Protein AF-A0A9E6PRY3-F1 (afdb_monomer_lite)

Foldseek 3Di:
DDPDPDDQQPLVVLLVVLVVCQPVAQVVSLVCQCQDDSVPDDHHSQPDLVSSLVSLVVSLVVCVVVVVPPPSSNVRSVVNNVVSVVVVVVVVVVCCVVPPDPPPPDDPPPPD

pLDDT: mean 85.56, std 16.73, range [36.19, 97.88]

Sequence (112 aa):
MSAAPSPGPDFETFYQRLLELAGAGSPAILRFISAYRSNGEGQPDYRSLNEQLKVVGQILARFKEEGLAGSAQEREMREAMNRLFGAGLFINRYLHEVFQPLADDSWENADW

Radius of gyration: 20.14 Å; chains: 1; bounding box: 61×36×50 Å

Structure (mmCIF, N/CA/C/O backbone):
data_AF-A0A9E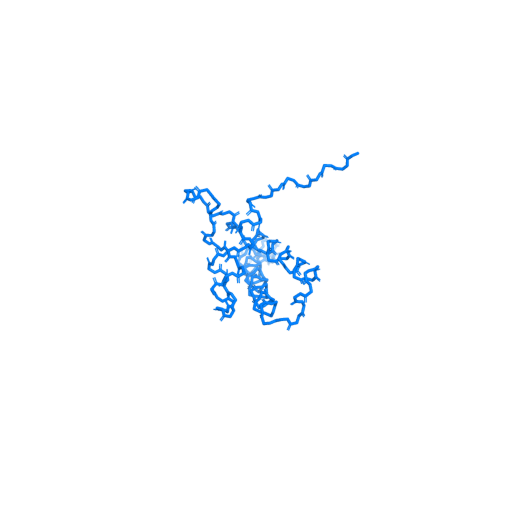6PRY3-F1
#
_entry.id   AF-A0A9E6PRY3-F1
#
loop_
_atom_site.group_PDB
_atom_site.id
_atom_site.type_symbol
_atom_site.label_atom_id
_atom_site.label_alt_id
_atom_site.label_comp_id
_atom_site.label_asym_id
_atom_site.label_entity_id
_atom_site.label_seq_id
_atom_site.pdbx_PDB_ins_code
_atom_site.Cartn_x
_atom_site.Cartn_y
_atom_site.Cartn_z
_atom_site.occupancy
_atom_site.B_iso_or_equiv
_atom_site.auth_seq_id
_atom_site.auth_comp_id
_atom_site.auth_asym_id
_atom_site.auth_atom_id
_atom_site.pdbx_PDB_model_num
ATOM 1 N N . MET A 1 1 ? -11.187 27.719 -11.494 1.00 36.19 1 MET A N 1
ATOM 2 C CA . MET A 1 1 ? -11.809 26.508 -10.917 1.00 36.19 1 MET A CA 1
ATOM 3 C C . MET A 1 1 ? -10.850 25.362 -11.183 1.00 36.19 1 MET A C 1
ATOM 5 O O . MET A 1 1 ? -10.731 24.954 -12.330 1.00 36.19 1 MET A O 1
ATOM 9 N N . SER A 1 2 ? -10.067 24.947 -10.186 1.00 38.00 2 SER A N 1
ATOM 10 C CA . SER A 1 2 ? -9.148 23.814 -10.349 1.00 38.00 2 SER A CA 1
ATOM 11 C C . SER A 1 2 ? -9.973 22.543 -10.498 1.00 38.00 2 SER A C 1
ATOM 13 O O . SER A 1 2 ? -10.799 22.252 -9.636 1.00 38.00 2 SER A O 1
ATOM 15 N N . ALA A 1 3 ? -9.788 21.821 -11.602 1.00 42.72 3 ALA A N 1
ATOM 16 C CA . ALA A 1 3 ? -10.383 20.507 -11.780 1.00 42.72 3 ALA A CA 1
ATOM 17 C C . ALA A 1 3 ? -9.884 19.604 -10.644 1.00 42.72 3 ALA A C 1
ATOM 19 O O . ALA A 1 3 ? -8.676 19.406 -10.496 1.00 42.72 3 ALA A O 1
ATOM 20 N N . ALA A 1 4 ? -10.805 19.109 -9.815 1.00 45.59 4 ALA A N 1
ATOM 21 C CA . ALA A 1 4 ? -10.486 18.063 -8.857 1.00 45.59 4 ALA A CA 1
ATOM 22 C C . ALA A 1 4 ? -9.876 16.885 -9.639 1.00 45.59 4 ALA A C 1
ATOM 24 O O . ALA A 1 4 ? -10.398 16.550 -10.709 1.00 45.59 4 ALA A O 1
ATOM 25 N N . PRO A 1 5 ? -8.759 16.295 -9.179 1.00 50.66 5 PRO A N 1
ATOM 26 C CA . PRO A 1 5 ? -8.174 15.151 -9.858 1.00 50.66 5 PRO A CA 1
ATOM 27 C C . PRO A 1 5 ? -9.252 14.074 -9.987 1.00 50.66 5 PRO A C 1
ATOM 29 O O . PRO A 1 5 ? -9.911 13.747 -9.002 1.00 50.66 5 PRO A O 1
ATOM 32 N N . SER A 1 6 ? -9.456 13.595 -11.219 1.00 45.91 6 SER A N 1
ATOM 33 C CA . SER A 1 6 ? -10.390 12.517 -11.554 1.00 45.91 6 SER A CA 1
ATOM 34 C C . SER A 1 6 ? -10.308 11.438 -10.471 1.00 45.91 6 SER A C 1
ATOM 36 O O . SER A 1 6 ? -9.186 11.010 -10.165 1.00 45.91 6 SER A O 1
ATOM 38 N N . PRO A 1 7 ? -11.435 11.059 -9.831 1.00 48.94 7 PRO A N 1
ATOM 39 C CA . PRO A 1 7 ? -11.386 10.017 -8.830 1.00 48.94 7 PRO A CA 1
ATOM 40 C C . PRO A 1 7 ? -10.851 8.799 -9.564 1.00 48.94 7 PRO A C 1
ATOM 42 O O . PRO A 1 7 ? -11.362 8.415 -10.618 1.00 48.94 7 PRO A O 1
ATOM 45 N N . GLY A 1 8 ? -9.751 8.257 -9.056 1.00 55.47 8 GLY A N 1
ATOM 46 C CA . GLY A 1 8 ? -9.275 6.967 -9.511 1.00 55.47 8 GLY A CA 1
ATOM 47 C C . GLY A 1 8 ? -10.364 5.894 -9.331 1.00 55.47 8 GLY A C 1
ATOM 48 O O . GLY A 1 8 ? -11.487 6.208 -8.929 1.00 55.47 8 GLY A O 1
ATOM 49 N N . PRO A 1 9 ? -10.043 4.617 -9.587 1.00 64.19 9 PRO A N 1
ATOM 50 C CA . PRO A 1 9 ? -10.867 3.489 -9.124 1.00 64.19 9 PRO A CA 1
ATOM 51 C C . PRO A 1 9 ? -11.467 3.773 -7.741 1.00 64.19 9 PRO A C 1
ATOM 53 O O . PRO A 1 9 ? -10.759 4.367 -6.927 1.00 64.19 9 PRO A O 1
ATOM 56 N N . ASP A 1 10 ? -12.738 3.405 -7.508 1.00 84.81 10 ASP A N 1
ATOM 57 C CA . ASP A 1 10 ? -13.527 3.813 -6.330 1.00 84.81 10 ASP A CA 1
ATOM 58 C C . ASP A 1 10 ? -12.735 3.647 -5.027 1.00 84.81 10 ASP A C 1
ATOM 60 O O . ASP A 1 10 ? -12.664 2.567 -4.426 1.00 84.81 10 ASP A O 1
ATOM 64 N N . PHE A 1 11 ? -12.091 4.749 -4.637 1.00 89.06 11 PHE A N 1
ATOM 65 C CA . PHE A 1 11 ? -11.098 4.752 -3.581 1.00 89.06 11 PHE A CA 1
ATOM 66 C C . PHE A 1 11 ? -11.770 4.534 -2.236 1.00 89.06 11 PHE A C 1
ATOM 68 O O . PHE A 1 11 ? -11.157 3.938 -1.360 1.00 89.06 11 PHE A O 1
ATOM 75 N N . GLU A 1 12 ? -13.021 4.969 -2.077 1.00 91.88 12 GLU A N 1
ATOM 76 C CA . GLU A 1 12 ? -13.755 4.771 -0.835 1.00 91.88 12 GLU A CA 1
ATOM 77 C C . GLU A 1 12 ? -14.035 3.287 -0.621 1.00 91.88 12 GLU A C 1
ATOM 79 O O . GLU A 1 12 ? -13.658 2.738 0.411 1.00 91.88 12 GLU A O 1
ATOM 84 N N . THR A 1 13 ? -14.595 2.599 -1.620 1.00 92.00 13 THR A N 1
ATOM 85 C CA . THR A 1 13 ? -14.841 1.151 -1.519 1.00 92.00 13 THR A CA 1
ATOM 86 C C . THR A 1 13 ? -13.544 0.368 -1.321 1.00 92.00 13 THR A C 1
ATOM 88 O O . THR A 1 13 ? -13.487 -0.553 -0.502 1.00 92.00 13 THR A O 1
ATOM 91 N N . PHE A 1 14 ? -12.485 0.746 -2.039 1.00 94.38 14 PHE A N 1
ATOM 92 C CA . PHE A 1 14 ? -11.158 0.166 -1.857 1.00 94.38 14 PHE A CA 1
ATOM 93 C C . PHE A 1 14 ? -10.646 0.363 -0.425 1.00 94.38 14 PHE A C 1
ATOM 95 O O . PHE A 1 14 ? -10.191 -0.593 0.204 1.00 94.38 14 PHE A O 1
ATOM 102 N N . TYR A 1 15 ? -10.742 1.588 0.092 1.00 95.19 15 TYR A N 1
ATOM 103 C CA . TYR A 1 15 ? -10.271 1.969 1.416 1.00 95.19 15 TYR A CA 1
ATOM 104 C C . TYR A 1 15 ? -11.017 1.216 2.517 1.00 95.19 15 TYR A C 1
ATOM 106 O O . TYR A 1 15 ? -10.377 0.644 3.395 1.00 95.19 15 TYR A O 1
ATOM 114 N N . GLN A 1 16 ? -12.346 1.127 2.432 1.00 94.12 16 GLN A N 1
ATOM 115 C CA . GLN A 1 16 ? -13.153 0.381 3.400 1.00 94.12 16 GLN A CA 1
ATOM 116 C C . GLN A 1 16 ? -12.756 -1.100 3.446 1.00 94.12 16 GLN A C 1
ATOM 118 O O . GLN A 1 16 ? -12.490 -1.634 4.519 1.00 94.12 16 GLN A O 1
ATOM 123 N N . ARG A 1 17 ? -12.596 -1.750 2.286 1.00 95.00 17 ARG A N 1
ATOM 124 C CA . ARG A 1 17 ? -12.124 -3.148 2.217 1.00 95.00 17 ARG A CA 1
ATOM 125 C C . ARG A 1 17 ? -10.695 -3.318 2.727 1.00 95.00 17 ARG A C 1
ATOM 127 O O . ARG A 1 17 ? -10.350 -4.350 3.288 1.00 95.00 17 ARG A O 1
ATOM 134 N N . LEU A 1 18 ? -9.846 -2.313 2.537 1.00 95.81 18 LEU A N 1
ATOM 135 C CA . LEU A 1 18 ? -8.484 -2.326 3.055 1.00 95.81 18 LEU A CA 1
ATOM 136 C C . LEU A 1 18 ? -8.449 -2.228 4.587 1.00 95.81 18 LEU A C 1
ATOM 138 O O . LEU A 1 18 ? -7.588 -2.849 5.212 1.00 95.81 18 LEU A O 1
ATOM 142 N N . LEU A 1 19 ? -9.373 -1.486 5.203 1.00 94.38 19 LEU A N 1
ATOM 143 C CA . LEU A 1 19 ? -9.492 -1.412 6.663 1.00 94.38 19 LEU A CA 1
ATOM 144 C C . LEU A 1 19 ? -9.856 -2.766 7.292 1.00 94.38 19 LEU A C 1
ATOM 146 O O . LEU A 1 19 ? -9.426 -3.046 8.409 1.00 94.38 19 LEU A O 1
ATOM 150 N N . GLU A 1 20 ? -10.566 -3.636 6.569 1.00 95.31 20 GLU A N 1
ATOM 151 C CA . GLU A 1 20 ? -10.880 -5.003 7.019 1.00 95.31 20 GLU A CA 1
ATOM 152 C C . GLU A 1 20 ? -9.627 -5.884 7.176 1.00 95.31 20 GLU A C 1
ATOM 154 O O . GLU A 1 20 ? -9.667 -6.899 7.869 1.00 95.31 20 GLU A O 1
ATOM 159 N N . LEU A 1 21 ? -8.493 -5.497 6.578 1.00 95.00 21 LEU A N 1
ATOM 160 C CA . LEU A 1 21 ? -7.220 -6.219 6.678 1.00 95.00 21 LEU A CA 1
ATOM 161 C C . LEU A 1 21 ? -6.414 -5.863 7.931 1.00 95.00 21 LEU A C 1
ATOM 163 O O . LEU A 1 21 ? -5.219 -6.159 7.987 1.00 95.00 21 LEU A O 1
ATOM 167 N N . ALA A 1 22 ? -7.021 -5.213 8.923 1.00 92.06 22 ALA A N 1
ATOM 168 C CA . ALA A 1 22 ? -6.275 -4.784 10.089 1.00 92.06 22 ALA A CA 1
ATOM 169 C C . ALA A 1 22 ? -5.683 -5.934 10.901 1.00 92.06 22 ALA A C 1
ATOM 171 O O . ALA A 1 22 ? -6.386 -6.858 11.304 1.00 92.06 22 ALA A O 1
ATOM 172 N N . GLY A 1 23 ? -4.367 -5.873 11.135 1.00 93.44 23 GLY A N 1
ATOM 173 C CA . GLY A 1 23 ? -3.625 -6.943 11.801 1.00 93.44 23 GLY A CA 1
ATOM 174 C C . GLY A 1 23 ? -3.226 -8.100 10.878 1.00 93.44 23 GLY A C 1
ATOM 175 O O . GLY A 1 23 ? -2.630 -9.071 11.346 1.00 93.44 23 GLY A O 1
ATOM 176 N N . ALA A 1 24 ? -3.553 -8.042 9.581 1.00 94.38 24 ALA A N 1
ATOM 177 C CA . ALA A 1 24 ? -3.188 -9.083 8.616 1.00 94.38 24 ALA A CA 1
ATOM 178 C C . ALA A 1 24 ? -1.727 -8.968 8.142 1.00 94.38 24 ALA A C 1
ATOM 180 O O . ALA A 1 24 ? -1.189 -9.903 7.536 1.00 94.38 24 ALA A O 1
ATOM 181 N N . GLY A 1 25 ? -1.076 -7.833 8.412 1.00 95.31 25 GLY A N 1
ATOM 182 C CA . GLY A 1 25 ? 0.318 -7.585 8.083 1.00 95.31 25 GLY A CA 1
ATOM 183 C C . GLY A 1 25 ? 0.553 -7.118 6.646 1.00 95.31 25 GL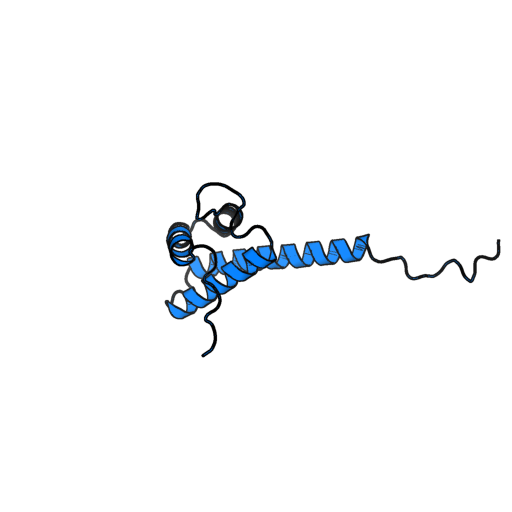Y A C 1
ATOM 184 O O . GLY A 1 25 ? 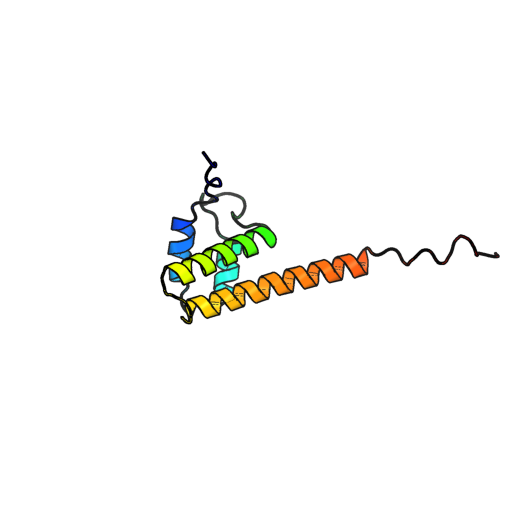-0.238 -7.325 5.718 1.00 95.31 25 GLY A O 1
ATOM 185 N N . SER A 1 26 ? 1.730 -6.524 6.436 1.00 95.88 26 SER A N 1
ATOM 186 C CA . SER A 1 26 ? 2.123 -5.931 5.153 1.00 95.88 26 SER A CA 1
ATOM 187 C C . SER A 1 26 ? 2.051 -6.869 3.926 1.00 95.88 26 SER A C 1
ATOM 189 O O . SER A 1 26 ? 1.655 -6.389 2.862 1.00 95.88 26 SER A O 1
ATOM 191 N N . PRO A 1 27 ? 2.345 -8.190 3.991 1.00 96.31 27 PRO A N 1
ATOM 192 C CA . PRO A 1 27 ? 2.177 -9.078 2.833 1.00 96.31 27 PRO A CA 1
ATOM 193 C C . PRO A 1 27 ? 0.726 -9.215 2.350 1.00 96.31 27 PRO A C 1
ATOM 195 O O . PRO A 1 27 ? 0.491 -9.307 1.143 1.00 96.31 27 PRO A O 1
ATOM 198 N N . ALA A 1 28 ? -0.240 -9.252 3.274 1.00 97.06 28 ALA A N 1
ATOM 199 C CA . ALA A 1 28 ? -1.655 -9.390 2.938 1.00 97.06 28 ALA A CA 1
ATOM 200 C C . ALA A 1 28 ? -2.179 -8.106 2.284 1.00 97.06 28 ALA A C 1
ATOM 202 O O . ALA A 1 28 ? -2.822 -8.168 1.236 1.00 97.06 28 ALA A O 1
ATOM 203 N N . ILE A 1 29 ? -1.794 -6.952 2.836 1.00 97.12 29 ILE A N 1
ATOM 204 C CA . ILE A 1 29 ? -2.088 -5.625 2.281 1.00 97.12 29 ILE A CA 1
ATOM 205 C C . ILE A 1 29 ? -1.573 -5.512 0.840 1.00 97.12 29 ILE A C 1
ATOM 207 O O . ILE A 1 29 ? -2.328 -5.166 -0.064 1.00 97.12 29 ILE A O 1
ATOM 211 N N . LEU A 1 30 ? -0.308 -5.861 0.586 1.00 97.31 30 LEU A N 1
ATOM 212 C CA . LEU A 1 30 ? 0.270 -5.774 -0.762 1.00 97.31 30 LEU A CA 1
ATOM 213 C C . LEU A 1 30 ? -0.416 -6.709 -1.766 1.00 97.31 30 LEU A C 1
ATOM 215 O O . LEU A 1 30 ? -0.638 -6.339 -2.923 1.00 97.31 30 LEU A O 1
ATOM 219 N N . ARG A 1 31 ? -0.788 -7.917 -1.328 1.00 97.19 31 ARG A N 1
ATOM 220 C CA . ARG A 1 31 ? -1.558 -8.853 -2.155 1.00 97.19 31 ARG A CA 1
ATOM 221 C C . ARG A 1 31 ? -2.935 -8.292 -2.494 1.00 97.19 31 ARG A C 1
ATOM 223 O O . ARG A 1 31 ? -3.357 -8.400 -3.640 1.00 97.19 31 ARG A O 1
ATOM 230 N N . PHE A 1 32 ? -3.614 -7.686 -1.525 1.00 96.62 32 PHE A N 1
ATOM 231 C CA . PHE A 1 32 ? -4.898 -7.037 -1.758 1.00 96.62 32 PHE A CA 1
ATOM 232 C C . PHE A 1 32 ? -4.770 -5.908 -2.781 1.00 96.62 32 PHE A C 1
ATOM 234 O O . PHE A 1 32 ? -5.479 -5.926 -3.781 1.00 96.62 32 PHE A O 1
ATOM 241 N N . ILE A 1 33 ? -3.816 -4.990 -2.597 1.00 96.12 33 ILE A N 1
ATOM 242 C CA . ILE A 1 33 ? -3.617 -3.848 -3.501 1.00 96.12 33 ILE A CA 1
ATOM 243 C C . ILE A 1 33 ? -3.331 -4.322 -4.933 1.00 96.12 33 ILE A C 1
ATOM 245 O O . ILE A 1 33 ? -3.961 -3.852 -5.876 1.00 96.12 33 ILE A O 1
ATOM 249 N N . SER A 1 34 ? -2.412 -5.277 -5.101 1.00 95.56 34 SER A N 1
ATOM 250 C CA . SER A 1 34 ? -2.022 -5.787 -6.427 1.00 95.56 34 SER A CA 1
ATOM 251 C C . SER A 1 34 ? -3.115 -6.595 -7.136 1.00 95.56 34 SER A C 1
ATOM 253 O O . SER A 1 34 ? -3.087 -6.710 -8.360 1.00 95.56 34 SER A O 1
ATOM 255 N N . ALA A 1 35 ? -4.077 -7.149 -6.392 1.00 95.00 35 ALA A N 1
ATOM 256 C CA . ALA A 1 35 ? -5.182 -7.935 -6.935 1.00 95.00 35 ALA A CA 1
ATOM 257 C C . ALA A 1 35 ? -6.515 -7.169 -6.996 1.00 95.00 35 ALA A C 1
ATOM 259 O O . ALA A 1 35 ? -7.491 -7.712 -7.525 1.00 95.00 35 ALA A O 1
ATOM 260 N N . TYR A 1 36 ? -6.578 -5.952 -6.448 1.00 94.75 36 TYR A N 1
ATOM 261 C CA . TYR A 1 36 ? -7.817 -5.194 -6.336 1.00 94.75 36 TYR A CA 1
ATOM 262 C C . TYR A 1 36 ? -8.386 -4.842 -7.714 1.00 94.75 36 TYR A C 1
ATOM 264 O O . TYR A 1 36 ? -7.672 -4.367 -8.599 1.00 94.75 36 TYR A O 1
ATOM 272 N N . ARG A 1 37 ? -9.688 -5.089 -7.874 1.00 92.06 37 ARG A N 1
ATOM 273 C CA . ARG A 1 37 ? -10.477 -4.781 -9.070 1.00 92.06 37 ARG A CA 1
ATOM 274 C C . ARG A 1 37 ? -11.808 -4.195 -8.623 1.00 92.06 37 ARG A C 1
ATOM 276 O O . ARG A 1 37 ? -12.625 -4.921 -8.053 1.00 92.06 37 ARG A O 1
ATOM 283 N N . SER A 1 38 ? -12.033 -2.915 -8.889 1.00 86.62 38 SER A N 1
ATOM 284 C CA . SER A 1 38 ? -13.308 -2.245 -8.597 1.00 86.62 38 SER A CA 1
ATOM 285 C C . SER A 1 38 ? -14.472 -2.867 -9.374 1.00 86.62 38 SER A C 1
ATOM 287 O O . SER A 1 38 ? -15.534 -3.09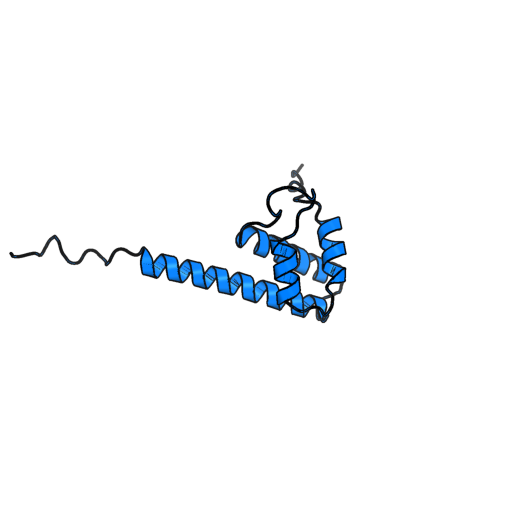7 -8.803 1.00 86.62 38 SER A O 1
ATOM 289 N N . ASN A 1 39 ? -14.247 -3.238 -10.637 1.00 79.19 39 ASN A N 1
ATOM 290 C CA . ASN A 1 39 ? -15.297 -3.732 -11.535 1.00 79.19 39 ASN A CA 1
ATOM 291 C C . ASN A 1 39 ? -15.405 -5.268 -11.616 1.00 79.19 39 ASN A C 1
ATOM 293 O O . ASN A 1 39 ? -16.131 -5.782 -12.461 1.00 79.19 39 ASN A O 1
ATOM 297 N N . GLY A 1 40 ? -14.698 -6.016 -10.758 1.00 70.94 40 GLY A N 1
ATOM 298 C CA . GLY A 1 40 ? -14.757 -7.487 -10.682 1.00 70.94 40 GLY A CA 1
ATOM 299 C C . GLY A 1 40 ? -14.094 -8.242 -11.846 1.00 70.94 40 GLY A C 1
ATOM 300 O O . GLY A 1 40 ? -13.435 -9.254 -11.615 1.00 70.94 40 GLY A O 1
ATOM 301 N N . GLU A 1 41 ? -14.183 -7.725 -13.070 1.00 76.50 41 GLU A N 1
ATOM 302 C CA . GLU A 1 41 ? -13.564 -8.273 -14.278 1.00 76.50 41 GLU A CA 1
ATOM 303 C C . GLU A 1 41 ? -12.454 -7.347 -14.806 1.00 76.50 41 GLU A C 1
ATOM 305 O O . GLU A 1 41 ? -12.538 -6.124 -14.704 1.00 76.50 41 GLU A O 1
ATOM 310 N N . GLY A 1 42 ? -11.398 -7.931 -15.384 1.00 81.62 42 GLY A N 1
ATOM 311 C CA . GLY A 1 42 ? -10.322 -7.188 -16.050 1.00 81.62 42 GLY A CA 1
ATOM 312 C C . GLY A 1 42 ? -9.009 -7.059 -15.268 1.00 81.62 42 GLY A C 1
ATOM 313 O O . GLY A 1 42 ? -8.684 -7.853 -14.377 1.00 81.62 42 GLY A O 1
ATOM 314 N N . GLN A 1 43 ? -8.197 -6.088 -15.692 1.00 88.56 43 GLN A N 1
ATOM 315 C CA . GLN A 1 43 ? -6.879 -5.818 -15.114 1.00 88.56 43 GLN A CA 1
ATOM 316 C C . GLN A 1 43 ? -7.012 -5.214 -13.708 1.00 88.56 43 GLN A C 1
ATOM 318 O O . GLN A 1 43 ? -7.984 -4.504 -13.459 1.00 88.56 43 GLN A O 1
ATOM 323 N N . PRO A 1 44 ? -6.053 -5.465 -12.797 1.00 92.94 44 PRO A N 1
ATOM 324 C CA . PRO A 1 44 ? -6.028 -4.799 -11.503 1.00 92.94 44 PRO A CA 1
ATOM 325 C C . PRO A 1 44 ? -5.974 -3.279 -11.637 1.00 92.94 44 PRO A C 1
ATOM 327 O O . PRO A 1 44 ? -5.280 -2.742 -12.505 1.00 92.94 44 PRO A O 1
ATOM 330 N N . ASP A 1 45 ? -6.645 -2.604 -10.713 1.00 92.69 45 ASP A N 1
ATOM 331 C CA . ASP A 1 45 ? -6.756 -1.146 -10.671 1.00 92.69 45 ASP A CA 1
ATOM 332 C C . ASP A 1 45 ? -5.399 -0.471 -10.384 1.00 92.69 45 ASP A C 1
ATOM 334 O O . ASP A 1 45 ? -5.113 0.616 -10.886 1.00 92.69 45 ASP A O 1
ATOM 338 N N . TYR A 1 46 ? -4.534 -1.143 -9.613 1.00 93.81 46 TYR A N 1
ATOM 339 C CA . TYR A 1 46 ? -3.183 -0.692 -9.253 1.00 93.81 46 TYR A CA 1
ATOM 340 C C . TYR A 1 46 ? -2.127 -1.662 -9.801 1.00 93.81 46 TYR A C 1
ATOM 342 O O . TYR A 1 46 ? -1.464 -2.403 -9.067 1.00 93.81 46 TYR A O 1
ATOM 350 N N . ARG A 1 47 ? -1.999 -1.699 -11.127 1.00 91.50 47 ARG A N 1
ATOM 351 C CA . ARG A 1 47 ? -1.197 -2.699 -11.855 1.00 91.50 47 ARG A CA 1
ATOM 352 C C . ARG A 1 47 ? 0.316 -2.478 -11.788 1.00 91.50 47 ARG A C 1
ATOM 354 O O . ARG A 1 47 ? 1.076 -3.436 -11.893 1.00 91.50 47 ARG A O 1
ATOM 361 N N . SER A 1 48 ? 0.765 -1.236 -11.650 1.00 94.25 48 SER A N 1
ATOM 362 C CA . SER A 1 48 ? 2.182 -0.870 -11.633 1.00 94.25 48 SER A CA 1
ATOM 363 C C . SER A 1 48 ? 2.655 -0.511 -10.233 1.00 94.25 48 SER A C 1
ATOM 365 O O . SER A 1 48 ? 1.889 -0.045 -9.391 1.00 94.25 48 SER A O 1
ATOM 367 N N . LEU A 1 49 ? 3.962 -0.644 -10.007 1.00 95.31 49 LEU A N 1
ATOM 368 C CA . LEU A 1 49 ? 4.576 -0.261 -8.740 1.00 95.31 49 LEU A CA 1
ATOM 369 C C . LEU A 1 49 ? 4.307 1.212 -8.384 1.00 95.31 49 LEU A C 1
ATOM 371 O O . LEU A 1 49 ? 4.043 1.527 -7.229 1.00 95.31 49 LEU A O 1
ATOM 375 N N . ASN A 1 50 ? 4.317 2.107 -9.377 1.00 94.44 50 ASN A N 1
ATOM 376 C CA . ASN A 1 50 ? 4.035 3.527 -9.166 1.00 94.44 50 ASN A CA 1
ATOM 377 C C . ASN A 1 50 ? 2.577 3.776 -8.758 1.00 94.44 50 ASN A C 1
ATOM 379 O O . ASN A 1 50 ? 2.328 4.593 -7.873 1.00 94.44 50 ASN A O 1
ATOM 383 N N . GLU A 1 51 ? 1.615 3.076 -9.364 1.00 95.19 51 GLU A N 1
ATOM 384 C CA . GLU A 1 51 ? 0.203 3.161 -8.962 1.00 95.19 51 GLU A CA 1
ATOM 385 C C . GLU A 1 51 ? 0.006 2.627 -7.536 1.00 95.19 51 GLU A C 1
ATOM 387 O O . GLU A 1 51 ? -0.689 3.257 -6.739 1.00 95.19 51 GLU A O 1
ATOM 392 N N . GLN A 1 52 ? 0.682 1.529 -7.184 1.00 96.94 52 GLN A N 1
ATOM 393 C CA . GLN A 1 52 ? 0.650 0.953 -5.836 1.00 96.94 52 GLN A CA 1
ATOM 394 C C . GLN A 1 52 ? 1.274 1.893 -4.792 1.00 9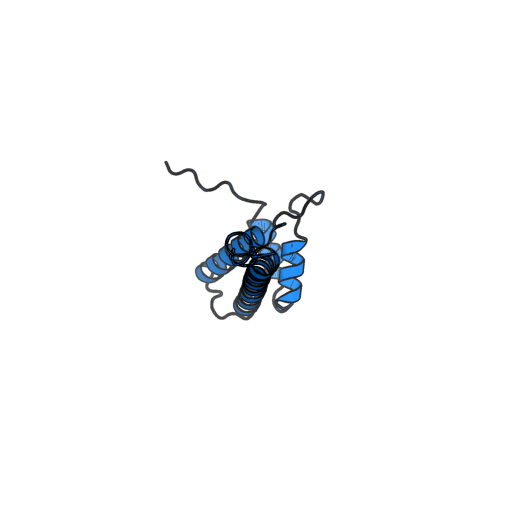6.94 52 GLN A C 1
ATOM 396 O O . GLN A 1 52 ? 0.685 2.129 -3.740 1.00 96.94 52 GLN A O 1
ATOM 401 N N . LEU A 1 53 ? 2.429 2.497 -5.086 1.00 97.12 53 LEU A N 1
ATOM 402 C CA . LEU A 1 53 ? 3.045 3.509 -4.219 1.00 97.12 53 LEU A CA 1
ATOM 403 C C . LEU A 1 53 ? 2.135 4.724 -4.035 1.00 97.12 53 LEU A C 1
ATOM 405 O O . LEU A 1 53 ? 1.985 5.225 -2.919 1.00 97.12 53 LEU A O 1
ATOM 409 N N . LYS A 1 54 ? 1.498 5.184 -5.117 1.00 96.38 54 LYS A N 1
ATOM 410 C CA . LYS A 1 54 ? 0.584 6.326 -5.076 1.00 96.38 54 LYS A CA 1
ATOM 411 C C . LYS A 1 54 ? -0.615 6.048 -4.172 1.00 96.38 54 LYS A C 1
ATOM 413 O O . LYS A 1 54 ? -0.924 6.889 -3.330 1.00 96.38 54 LYS A O 1
ATOM 418 N N . VAL A 1 55 ? -1.263 4.888 -4.309 1.00 96.50 55 VAL A N 1
ATOM 419 C CA . VAL A 1 55 ? -2.436 4.564 -3.484 1.00 96.50 55 VAL A CA 1
ATOM 420 C C . VAL A 1 55 ? -2.060 4.335 -2.018 1.00 96.50 55 VAL A C 1
ATOM 422 O O . VAL A 1 55 ? -2.752 4.830 -1.133 1.00 96.50 55 VAL A O 1
ATOM 425 N N . VAL A 1 56 ? -0.921 3.694 -1.733 1.00 97.44 56 VAL A N 1
ATOM 426 C CA . VAL A 1 56 ? -0.414 3.551 -0.355 1.00 97.44 56 VAL A CA 1
ATOM 427 C C . VAL A 1 56 ? -0.125 4.917 0.274 1.00 97.44 56 VAL A C 1
ATOM 429 O O . VAL A 1 56 ? -0.482 5.158 1.428 1.00 97.44 56 VAL A O 1
ATOM 432 N N . GLY A 1 57 ? 0.454 5.848 -0.489 1.00 97.31 57 GLY A N 1
ATOM 433 C CA . GLY A 1 57 ? 0.650 7.227 -0.046 1.00 97.31 57 GLY A CA 1
ATOM 434 C C . GLY A 1 57 ? -0.666 7.946 0.272 1.00 97.31 57 GLY A C 1
ATOM 435 O O . GLY A 1 57 ? -0.760 8.620 1.298 1.00 97.31 57 GLY A O 1
ATOM 436 N N . GLN A 1 58 ? -1.696 7.765 -0.562 1.00 96.75 58 GLN A N 1
ATOM 437 C CA . GLN A 1 58 ? -3.038 8.311 -0.319 1.00 96.75 58 GLN A CA 1
ATOM 438 C C . GLN A 1 58 ? -3.673 7.735 0.954 1.00 96.75 58 GLN A C 1
ATOM 440 O O . GLN A 1 58 ? -4.213 8.493 1.757 1.00 96.75 58 GLN A O 1
ATOM 445 N N . ILE A 1 59 ? -3.556 6.424 1.183 1.00 96.38 59 ILE A N 1
ATOM 446 C CA . ILE A 1 59 ? -4.046 5.771 2.407 1.00 96.38 59 ILE A CA 1
ATOM 447 C C . ILE A 1 59 ? -3.360 6.349 3.647 1.00 96.38 59 ILE A C 1
ATOM 449 O O . ILE A 1 59 ? -4.025 6.692 4.618 1.00 96.38 59 ILE A O 1
ATOM 453 N N . LEU A 1 60 ? -2.034 6.498 3.622 1.00 97.38 60 LEU A N 1
ATOM 454 C CA . LEU A 1 60 ? -1.288 7.044 4.759 1.00 97.38 60 LEU A CA 1
ATOM 455 C C . LEU A 1 60 ? -1.627 8.513 5.039 1.00 97.38 60 LEU A C 1
ATOM 457 O O . LEU A 1 60 ? -1.645 8.923 6.201 1.00 97.38 60 LEU A O 1
ATOM 461 N N . ALA A 1 61 ? -1.915 9.300 3.999 1.00 96.25 61 ALA A N 1
ATOM 462 C CA . ALA A 1 61 ? -2.435 10.654 4.169 1.00 96.25 61 ALA A CA 1
ATOM 463 C C . ALA A 1 61 ? -3.806 10.632 4.864 1.00 96.25 61 ALA A C 1
ATOM 465 O O . ALA A 1 61 ? -3.998 11.344 5.848 1.00 96.25 61 ALA A O 1
ATOM 466 N N . ARG A 1 62 ? -4.706 9.738 4.441 1.00 95.31 62 ARG A N 1
ATOM 467 C CA . ARG A 1 62 ? -6.023 9.563 5.063 1.00 95.31 62 ARG A CA 1
ATOM 468 C C . ARG A 1 62 ? -5.939 9.070 6.509 1.00 95.31 62 ARG A C 1
ATOM 470 O O . ARG A 1 62 ? -6.611 9.615 7.374 1.00 95.31 62 ARG A O 1
ATOM 477 N N . PHE A 1 63 ? -5.039 8.137 6.822 1.00 96.44 63 PHE A N 1
ATOM 478 C CA . PHE A 1 63 ? -4.781 7.712 8.205 1.00 96.44 63 PHE A CA 1
ATOM 479 C C . PHE A 1 63 ? -4.356 8.873 9.103 1.00 96.44 63 PHE A C 1
ATOM 481 O O . PHE A 1 63 ? -4.744 8.926 10.268 1.00 96.44 63 PHE A O 1
ATOM 488 N N . LYS A 1 64 ? -3.568 9.817 8.578 1.00 94.50 64 LYS A N 1
ATOM 489 C CA . LYS A 1 64 ? -3.195 11.022 9.322 1.00 94.50 64 LYS A CA 1
ATOM 490 C C . LYS A 1 64 ? -4.412 11.912 9.594 1.00 94.50 64 LYS A C 1
ATOM 492 O O . LYS A 1 64 ? -4.527 12.429 10.701 1.00 94.50 64 LYS A O 1
ATOM 497 N N . GLU A 1 65 ? -5.291 12.087 8.612 1.00 95.75 65 GLU A N 1
ATOM 498 C CA . GLU A 1 65 ? -6.520 12.887 8.734 1.00 95.75 65 GLU A CA 1
ATO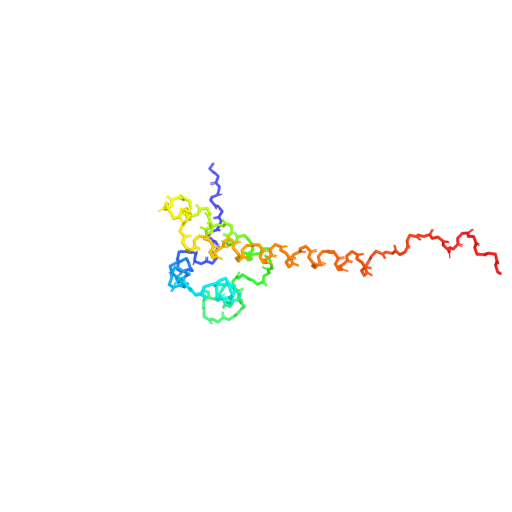M 499 C C . GLU A 1 65 ? -7.534 12.256 9.702 1.00 95.75 65 GLU A C 1
ATOM 501 O O . GLU A 1 65 ? -8.153 12.965 10.490 1.00 95.75 65 GLU A O 1
ATOM 506 N N . GLU A 1 66 ? -7.643 10.927 9.706 1.00 95.19 66 GLU A N 1
ATOM 507 C CA . GLU A 1 66 ? -8.554 10.158 10.567 1.00 95.19 66 GLU A CA 1
ATOM 508 C C . GLU A 1 66 ? -7.990 9.883 11.976 1.00 95.19 66 GLU A C 1
ATOM 510 O O . GLU A 1 66 ? -8.634 9.225 12.791 1.00 95.19 66 GLU A O 1
ATOM 515 N N . GLY A 1 67 ? -6.787 10.376 12.296 1.00 94.12 67 GLY A N 1
ATOM 516 C CA . GLY A 1 67 ? -6.178 10.197 13.619 1.00 94.12 67 GLY A CA 1
ATOM 517 C C . GLY A 1 67 ? -5.650 8.783 13.891 1.00 94.12 67 GLY A C 1
ATOM 518 O O . GLY A 1 67 ? -5.401 8.426 15.040 1.00 94.12 67 GLY A O 1
ATOM 519 N N . LEU A 1 68 ? -5.425 7.985 12.845 1.00 92.44 68 LEU A N 1
ATOM 520 C CA . LEU A 1 68 ? -4.875 6.626 12.918 1.00 92.44 68 LEU A CA 1
ATOM 521 C C . LEU A 1 68 ? -3.338 6.595 12.971 1.00 92.44 68 LEU A C 1
ATOM 523 O O . LEU A 1 68 ? -2.732 5.521 12.924 1.00 92.44 68 LEU A O 1
ATOM 527 N N . ALA A 1 69 ? -2.683 7.754 13.066 1.00 90.12 69 ALA A N 1
ATOM 528 C CA . ALA A 1 69 ? -1.232 7.847 13.183 1.00 90.12 69 ALA A CA 1
ATOM 529 C C . ALA A 1 69 ? -0.717 7.070 14.410 1.00 90.12 69 ALA A C 1
ATOM 531 O O . ALA A 1 69 ? -1.212 7.237 15.523 1.00 90.12 69 ALA A O 1
ATOM 532 N N . GLY A 1 70 ? 0.287 6.211 14.208 1.00 89.12 70 GLY A N 1
ATOM 533 C CA . GLY A 1 70 ? 0.852 5.365 15.266 1.00 89.12 70 GLY A CA 1
ATOM 534 C C . GLY A 1 70 ? 0.050 4.097 15.587 1.00 89.12 70 GLY A C 1
ATOM 535 O O . GLY A 1 70 ? 0.506 3.286 16.398 1.00 89.12 70 GLY A O 1
ATOM 536 N N . SER A 1 71 ? -1.103 3.887 14.942 1.00 93.31 71 SER A N 1
ATOM 537 C CA . SER A 1 71 ? -1.856 2.634 15.045 1.00 93.31 71 SER A CA 1
ATOM 538 C C . SER A 1 71 ? -1.083 1.449 14.451 1.00 93.31 71 SER A C 1
ATOM 540 O O . SER A 1 71 ? -0.154 1.612 13.655 1.00 93.31 71 SER A O 1
ATOM 542 N N . ALA A 1 72 ? -1.489 0.229 14.814 1.00 92.69 72 ALA A N 1
ATOM 543 C CA . ALA A 1 72 ? -0.959 -0.984 14.189 1.00 92.69 72 ALA A CA 1
ATOM 544 C C . ALA A 1 72 ? -1.204 -0.984 12.670 1.00 92.69 72 ALA A C 1
ATOM 546 O O . ALA A 1 72 ? -0.299 -1.302 11.903 1.00 92.69 72 ALA A O 1
ATOM 547 N N . GLN A 1 73 ? -2.381 -0.519 12.243 1.00 93.00 73 GLN A N 1
ATOM 548 C CA . GLN A 1 73 ? -2.749 -0.437 10.833 1.00 93.00 73 GLN A CA 1
ATOM 549 C C . GLN A 1 73 ? -1.851 0.515 10.042 1.00 93.00 73 GLN A C 1
ATOM 551 O O . GLN A 1 73 ? -1.406 0.205 8.936 1.00 93.00 73 GLN A O 1
ATOM 556 N N . GLU A 1 74 ? -1.543 1.675 10.618 1.00 95.94 74 GLU A N 1
ATOM 557 C CA . GLU A 1 74 ? -0.641 2.639 9.998 1.00 95.94 74 GLU A CA 1
ATOM 558 C C . GLU A 1 74 ? 0.783 2.089 9.879 1.00 95.94 74 GLU A C 1
ATOM 560 O O . GLU A 1 74 ? 1.414 2.244 8.830 1.00 95.94 74 GLU A O 1
ATOM 565 N N . ARG A 1 75 ? 1.250 1.351 10.890 1.00 96.62 75 ARG A N 1
ATOM 566 C CA . ARG A 1 75 ? 2.553 0.679 10.857 1.00 96.62 75 ARG A CA 1
ATOM 567 C C . ARG A 1 75 ? 2.633 -0.372 9.753 1.00 96.62 75 ARG A C 1
ATOM 569 O O . ARG A 1 75 ? 3.591 -0.361 8.982 1.00 96.62 75 ARG A O 1
ATOM 576 N N . GLU A 1 76 ? 1.627 -1.235 9.637 1.00 96.81 76 GLU A N 1
ATOM 577 C CA . GLU A 1 76 ? 1.565 -2.254 8.580 1.00 96.81 76 GLU A CA 1
ATOM 578 C C . GLU A 1 76 ? 1.527 -1.619 7.184 1.00 96.81 76 GLU A C 1
ATOM 580 O O . GLU A 1 76 ? 2.196 -2.088 6.258 1.00 96.81 76 GLU A O 1
ATOM 585 N N . MET A 1 77 ? 0.818 -0.498 7.035 1.00 97.62 77 MET A N 1
ATOM 586 C CA . MET A 1 77 ? 0.799 0.261 5.787 1.00 97.62 77 MET A CA 1
ATOM 587 C C . MET A 1 77 ? 2.152 0.913 5.469 1.00 97.62 77 MET A C 1
ATOM 589 O O . MET A 1 77 ? 2.590 0.911 4.317 1.00 97.62 77 MET A O 1
ATOM 593 N N . ARG A 1 78 ? 2.868 1.437 6.472 1.00 97.75 78 ARG A N 1
ATOM 594 C CA . ARG A 1 78 ? 4.237 1.954 6.288 1.00 97.75 78 ARG A CA 1
ATOM 595 C C . ARG A 1 78 ? 5.210 0.861 5.873 1.00 97.75 78 ARG A C 1
ATOM 597 O O . ARG A 1 78 ? 6.055 1.090 5.011 1.00 97.75 78 ARG A O 1
ATOM 604 N N . GLU A 1 79 ? 5.091 -0.328 6.450 1.00 97.88 79 GLU A N 1
ATOM 605 C CA . GLU A 1 79 ? 5.877 -1.479 6.013 1.00 97.88 79 GLU A CA 1
ATOM 606 C C . GLU A 1 79 ? 5.569 -1.858 4.561 1.00 97.88 79 GLU A C 1
ATOM 608 O O . GLU A 1 79 ? 6.494 -2.133 3.794 1.00 97.88 79 GLU A O 1
ATOM 613 N N . ALA A 1 80 ? 4.293 -1.835 4.162 1.00 97.81 80 ALA A N 1
ATOM 614 C CA . ALA A 1 80 ? 3.893 -2.043 2.773 1.00 97.81 80 ALA A CA 1
ATOM 615 C C . ALA A 1 80 ? 4.529 -0.990 1.845 1.00 97.81 80 ALA A C 1
ATOM 617 O O . ALA A 1 80 ? 5.125 -1.358 0.830 1.00 97.81 80 ALA A O 1
ATOM 618 N N . MET A 1 81 ? 4.510 0.294 2.230 1.00 97.81 81 MET A N 1
ATOM 619 C CA . MET A 1 81 ? 5.191 1.365 1.489 1.00 97.81 81 MET A CA 1
ATOM 620 C C . MET A 1 81 ? 6.694 1.096 1.346 1.00 97.81 81 MET A C 1
ATOM 622 O O . MET A 1 81 ? 7.228 1.173 0.241 1.00 97.81 81 MET A O 1
ATOM 626 N N . ASN A 1 82 ? 7.379 0.748 2.438 1.00 97.88 82 ASN A N 1
ATOM 627 C CA . ASN A 1 82 ? 8.821 0.496 2.429 1.00 97.88 82 ASN A CA 1
ATOM 628 C C . ASN A 1 82 ? 9.192 -0.671 1.506 1.00 97.88 82 ASN A C 1
ATOM 630 O O . ASN A 1 82 ? 10.191 -0.598 0.791 1.00 97.88 82 ASN A O 1
ATOM 634 N N . ARG A 1 83 ? 8.376 -1.732 1.481 1.00 97.44 83 ARG A N 1
ATOM 635 C CA . ARG A 1 83 ? 8.568 -2.874 0.574 1.00 97.44 83 ARG A CA 1
ATOM 636 C C . ARG A 1 83 ? 8.405 -2.469 -0.890 1.00 97.44 83 ARG A C 1
ATOM 638 O O . ARG A 1 83 ? 9.254 -2.823 -1.704 1.00 97.44 83 ARG A O 1
ATOM 645 N N . LEU A 1 84 ? 7.356 -1.712 -1.219 1.00 97.31 84 LEU A N 1
ATOM 646 C CA . LEU A 1 84 ? 7.137 -1.211 -2.582 1.00 97.31 84 LEU A CA 1
ATOM 647 C C . LEU A 1 84 ? 8.276 -0.291 -3.027 1.00 97.31 84 LEU A C 1
ATOM 649 O O . LEU A 1 84 ? 8.806 -0.439 -4.126 1.00 97.31 84 LEU A O 1
ATOM 653 N N . PHE A 1 85 ? 8.698 0.623 -2.157 1.00 96.12 85 PHE A N 1
ATOM 654 C CA . PHE A 1 85 ? 9.799 1.532 -2.444 1.00 96.12 85 PHE A CA 1
ATOM 655 C C . PHE A 1 85 ? 11.117 0.773 -2.652 1.00 96.12 85 PHE A C 1
ATOM 657 O O . PHE A 1 85 ? 11.820 1.008 -3.634 1.00 96.12 85 PHE A O 1
ATOM 664 N N . GLY A 1 86 ? 11.416 -0.198 -1.783 1.00 96.75 86 GLY A N 1
ATOM 665 C CA . GLY A 1 86 ? 12.584 -1.069 -1.913 1.00 96.75 86 GLY A CA 1
ATOM 666 C C . GLY A 1 86 ? 12.588 -1.869 -3.218 1.00 96.75 86 GLY A C 1
ATOM 667 O O . GLY A 1 86 ? 13.621 -1.940 -3.883 1.00 96.75 86 GLY A O 1
ATOM 668 N N . ALA A 1 87 ? 11.435 -2.402 -3.634 1.00 95.19 87 ALA A N 1
ATOM 669 C CA . ALA A 1 87 ? 11.296 -3.073 -4.926 1.00 95.19 87 ALA A CA 1
ATOM 670 C C . ALA A 1 87 ? 11.587 -2.122 -6.100 1.00 95.19 87 ALA A C 1
ATOM 672 O O . ALA A 1 87 ? 12.287 -2.497 -7.038 1.00 95.19 87 ALA A O 1
ATOM 673 N N . GLY A 1 88 ? 11.117 -0.874 -6.025 1.00 93.81 88 GLY A N 1
ATOM 674 C CA . GLY A 1 88 ? 11.389 0.146 -7.041 1.00 93.81 88 GLY A CA 1
ATOM 675 C C . GLY A 1 88 ? 12.870 0.482 -7.164 1.00 93.81 88 GLY A C 1
ATOM 676 O O . GLY A 1 88 ? 13.402 0.522 -8.273 1.00 93.81 88 GLY A O 1
ATOM 677 N N . LEU A 1 89 ? 13.560 0.650 -6.033 1.00 94.81 89 LEU A N 1
ATOM 678 C CA . LEU A 1 89 ? 15.007 0.872 -6.019 1.00 94.81 89 LEU A CA 1
ATOM 679 C C . LEU A 1 89 ? 15.781 -0.320 -6.585 1.00 94.81 89 LEU A C 1
ATOM 681 O O . LEU A 1 89 ? 16.737 -0.121 -7.333 1.00 94.81 89 LEU A O 1
ATOM 685 N N . PHE A 1 90 ? 15.370 -1.543 -6.243 1.00 93.94 90 PHE A N 1
ATOM 686 C CA . PHE A 1 90 ? 15.987 -2.759 -6.765 1.00 93.94 90 PHE A CA 1
ATOM 687 C C . PHE A 1 90 ? 15.856 -2.844 -8.289 1.00 93.94 90 PHE A C 1
ATOM 689 O O . PHE A 1 90 ? 16.861 -3.025 -8.970 1.00 93.94 90 PHE A O 1
ATOM 696 N N . ILE A 1 91 ? 14.647 -2.647 -8.826 1.00 91.31 91 ILE A N 1
ATOM 697 C CA . ILE A 1 91 ? 14.399 -2.659 -10.275 1.00 91.31 91 ILE A CA 1
ATOM 698 C C . ILE A 1 91 ? 15.232 -1.577 -10.965 1.00 91.31 91 ILE A C 1
ATOM 700 O O . ILE A 1 91 ? 15.881 -1.853 -11.969 1.00 91.31 91 ILE A O 1
ATOM 704 N N . ASN A 1 92 ? 15.257 -0.361 -10.415 1.00 89.62 92 ASN A N 1
ATOM 705 C CA . ASN A 1 92 ? 16.019 0.738 -11.001 1.00 89.62 92 ASN A CA 1
ATOM 706 C C . ASN A 1 92 ? 17.529 0.451 -11.020 1.00 89.62 92 ASN A C 1
ATOM 708 O O . ASN A 1 92 ? 18.190 0.702 -12.024 1.00 89.62 92 ASN A O 1
ATOM 712 N N . ARG A 1 93 ? 18.073 -0.121 -9.936 1.00 90.81 93 ARG A N 1
ATOM 713 C CA . ARG A 1 93 ? 19.479 -0.542 -9.880 1.00 90.81 93 ARG A CA 1
ATOM 714 C C . ARG A 1 93 ? 19.774 -1.645 -10.892 1.00 90.81 93 ARG A C 1
ATOM 716 O O . ARG A 1 93 ? 20.742 -1.530 -11.628 1.00 90.81 93 ARG A O 1
ATOM 723 N N . TYR A 1 94 ? 18.928 -2.669 -10.958 1.00 90.31 94 TYR A N 1
ATOM 724 C CA . TYR A 1 94 ? 19.094 -3.774 -11.898 1.00 90.31 94 TYR A CA 1
ATOM 725 C C . TYR A 1 94 ? 19.088 -3.294 -13.355 1.00 90.31 94 TYR A C 1
ATOM 727 O O . TYR A 1 94 ? 19.953 -3.672 -14.138 1.00 90.31 94 TYR A O 1
ATOM 735 N N . LEU A 1 95 ? 18.149 -2.413 -13.720 1.00 89.69 95 LEU A N 1
ATOM 736 C CA . LEU A 1 95 ? 18.107 -1.834 -15.064 1.00 89.69 95 LEU A CA 1
ATOM 737 C C . LEU A 1 95 ? 19.365 -1.018 -15.367 1.00 89.69 95 LEU A C 1
ATOM 739 O O . LEU A 1 95 ? 19.899 -1.114 -16.466 1.00 89.69 95 LEU A O 1
ATOM 743 N N . HIS A 1 96 ? 19.860 -0.254 -14.398 1.00 87.50 96 HIS A N 1
ATOM 744 C CA . HIS A 1 96 ? 21.109 0.479 -14.551 1.00 87.50 96 HIS A CA 1
ATOM 745 C C . HIS A 1 96 ? 22.305 -0.469 -14.751 1.00 87.50 96 HIS A C 1
ATOM 747 O O . HIS A 1 96 ? 23.105 -0.248 -15.646 1.00 87.50 96 HIS A O 1
ATOM 753 N N . GLU A 1 97 ? 22.410 -1.554 -13.983 1.00 87.75 97 GLU A N 1
ATOM 754 C CA . GLU A 1 97 ? 23.494 -2.541 -14.119 1.00 87.75 97 GLU A CA 1
ATOM 755 C C . GLU A 1 97 ? 23.463 -3.297 -15.458 1.00 87.75 97 GLU A C 1
ATOM 757 O O . GLU A 1 97 ? 24.514 -3.573 -16.027 1.00 87.75 97 GLU A O 1
ATOM 762 N N . VAL A 1 98 ? 22.275 -3.627 -15.976 1.00 85.56 98 VAL A N 1
ATOM 763 C CA . VAL A 1 98 ? 22.123 -4.397 -17.226 1.00 85.56 98 VAL A CA 1
ATOM 764 C C . VAL A 1 98 ? 22.236 -3.522 -18.474 1.00 85.56 98 VAL A C 1
ATOM 766 O O . VAL A 1 98 ? 22.761 -3.972 -19.490 1.00 85.56 98 VAL A O 1
ATOM 769 N N . PHE A 1 99 ? 21.713 -2.295 -18.422 1.00 79.69 99 PHE A N 1
ATOM 770 C CA . PHE A 1 99 ? 21.584 -1.425 -19.593 1.00 79.69 99 PHE A CA 1
ATOM 771 C C . PHE A 1 99 ? 22.551 -0.245 -19.608 1.00 79.69 99 PHE A C 1
ATOM 773 O O . PHE A 1 99 ? 22.507 0.538 -20.558 1.00 79.69 99 PHE A O 1
ATOM 780 N N . GLN A 1 100 ? 23.432 -0.092 -18.615 1.00 70.12 100 GLN A N 1
ATOM 781 C CA . GLN A 1 100 ? 24.563 0.805 -18.798 1.00 70.12 100 GLN A CA 1
ATOM 782 C C . GLN A 1 100 ? 25.476 0.233 -19.887 1.00 70.12 100 GLN A C 1
ATOM 784 O O . GLN A 1 100 ? 26.020 -0.858 -19.700 1.00 70.12 100 GLN A O 1
ATOM 789 N N . PRO A 1 101 ? 25.671 0.936 -21.021 1.00 58.66 101 PRO A N 1
ATOM 790 C CA . PRO A 1 101 ? 26.777 0.594 -21.894 1.00 58.66 101 PRO A CA 1
ATOM 791 C C . PRO A 1 101 ? 28.048 0.694 -21.050 1.00 58.66 101 PRO A C 1
ATOM 793 O O . PRO A 1 101 ? 28.229 1.677 -20.325 1.00 58.66 101 PRO A O 1
ATOM 796 N N . LEU A 1 102 ? 28.906 -0.331 -21.117 1.00 59.69 102 LEU A N 1
ATOM 797 C CA . LEU A 1 102 ? 30.314 -0.173 -20.761 1.00 59.69 102 LEU A CA 1
ATOM 798 C C . LEU A 1 102 ? 30.746 1.146 -21.396 1.00 59.69 102 LEU A C 1
ATOM 800 O O . LEU A 1 102 ? 30.592 1.301 -22.608 1.00 59.69 102 LEU A O 1
ATOM 804 N N . ALA A 1 103 ? 31.143 2.113 -20.565 1.00 57.38 103 ALA A N 1
ATOM 805 C CA . ALA A 1 103 ? 31.647 3.380 -21.058 1.00 57.38 103 ALA A CA 1
ATOM 806 C C . ALA A 1 103 ? 32.654 3.075 -22.173 1.00 57.38 103 ALA A C 1
ATOM 808 O O . ALA A 1 103 ? 33.458 2.152 -22.054 1.00 57.38 103 ALA A O 1
ATOM 809 N N . ASP A 1 104 ? 32.467 3.779 -23.278 1.00 54.47 104 ASP A N 1
ATOM 810 C CA . ASP A 1 104 ? 33.115 3.620 -24.569 1.00 54.47 104 ASP A CA 1
ATOM 811 C C . ASP A 1 104 ? 34.648 3.691 -24.464 1.00 54.47 104 ASP A C 1
ATOM 813 O O . ASP A 1 104 ? 35.251 4.727 -24.709 1.00 54.47 104 ASP A O 1
ATOM 817 N N . ASP A 1 105 ? 35.277 2.590 -24.052 1.00 56.38 105 ASP A N 1
ATOM 818 C CA . ASP A 1 105 ? 36.731 2.491 -23.887 1.00 56.38 105 ASP A CA 1
ATOM 819 C C . ASP A 1 105 ? 37.395 1.639 -24.982 1.00 56.38 105 ASP A C 1
ATOM 821 O O . ASP A 1 105 ? 38.559 1.260 -24.845 1.00 56.38 105 ASP A O 1
ATOM 825 N N . SER A 1 106 ? 36.714 1.278 -26.080 1.00 56.38 106 SER A N 1
ATOM 826 C CA . SER A 1 106 ? 37.356 0.342 -27.020 1.00 56.38 106 SER A CA 1
ATOM 827 C C . SER A 1 106 ? 36.857 0.319 -28.461 1.00 56.38 106 SER A C 1
ATOM 829 O O . SER A 1 106 ? 36.631 -0.756 -29.008 1.00 56.38 106 SER A O 1
ATOM 831 N N . TRP A 1 107 ? 36.768 1.474 -29.125 1.00 54.38 107 TRP A N 1
ATOM 832 C CA . TRP A 1 107 ? 36.855 1.479 -30.598 1.00 54.38 107 TRP A CA 1
ATOM 833 C C . TRP A 1 107 ? 37.786 2.543 -31.195 1.00 54.38 107 TRP A C 1
ATOM 835 O O . TRP A 1 107 ? 38.199 2.375 -32.337 1.00 54.38 107 TRP A O 1
ATOM 845 N N . GLU A 1 108 ? 38.211 3.568 -30.444 1.00 55.78 108 GLU A N 1
ATOM 846 C CA . GLU A 1 108 ? 39.182 4.567 -30.943 1.00 55.78 108 GLU A CA 1
ATOM 847 C C . GLU A 1 108 ? 40.660 4.260 -30.609 1.00 55.78 108 GLU A C 1
ATOM 849 O O . GLU A 1 108 ? 41.545 4.934 -31.122 1.00 55.78 108 GLU A O 1
ATOM 854 N N . ASN A 1 109 ? 40.957 3.215 -29.820 1.00 53.75 109 ASN A N 1
ATOM 855 C CA . ASN A 1 109 ? 42.332 2.772 -29.500 1.00 53.75 109 ASN A CA 1
ATOM 856 C C . ASN A 1 109 ? 42.588 1.287 -29.823 1.00 53.75 109 ASN A C 1
ATOM 858 O O . ASN A 1 109 ? 43.464 0.652 -29.234 1.00 53.75 109 ASN A O 1
ATOM 862 N N . ALA A 1 110 ? 41.797 0.700 -30.720 1.00 57.88 110 ALA A N 1
ATOM 863 C CA . ALA A 1 110 ? 41.983 -0.682 -31.131 1.00 57.88 110 ALA A CA 1
ATOM 864 C C . ALA A 1 110 ? 43.098 -0.753 -32.192 1.00 57.88 110 ALA A C 1
ATOM 866 O O . ALA A 1 110 ? 42.834 -0.680 -33.387 1.00 57.88 110 ALA A O 1
ATOM 867 N N . ASP A 1 111 ? 44.349 -0.834 -31.736 1.00 54.84 111 ASP A N 1
ATOM 868 C CA . ASP A 1 111 ? 45.519 -1.096 -32.582 1.00 54.84 111 ASP A CA 1
ATOM 869 C C . ASP A 1 111 ? 45.591 -2.619 -32.829 1.00 54.84 111 ASP A C 1
ATOM 871 O O . ASP A 1 111 ? 46.256 -3.361 -32.098 1.00 54.84 111 ASP A O 1
ATOM 875 N N . TRP A 1 112 ? 44.793 -3.107 -33.786 1.00 64.81 112 TRP A N 1
ATOM 876 C CA . TRP A 1 112 ? 44.853 -4.471 -34.329 1.00 64.81 112 TRP A CA 1
ATOM 877 C C . TRP A 1 112 ? 44.773 -4.470 -35.854 1.00 64.81 112 TRP A C 1
ATOM 879 O O . TRP A 1 112 ? 44.061 -3.613 -36.423 1.00 64.81 112 TRP A O 1
#

Organism: NCBI:txid2745495

Secondary structure (DSSP, 8-state):
-PPPP---S-HHHHHHHHHTTTTS-HHHHHHHHHH--TTSSSS-TT-SHHHHHHHHHHHHHHHHHTT-TTSHHHHHHHHHHHHHHHHHHHHHHHHHHHHS---S-SSSS---